Protein AF-A0A451BS87-F1 (afdb_monomer)

Sequence (44 aa):
MNDDLLILLNRLKSVENLDDLNDVKELGDSILRKEKSLLKKICG

Mean predicted aligned error: 3.48 Å

Nearest PDB structures (foldseek):
  4zmk-assembly1_A-2  TM=9.087E-01  e=8.6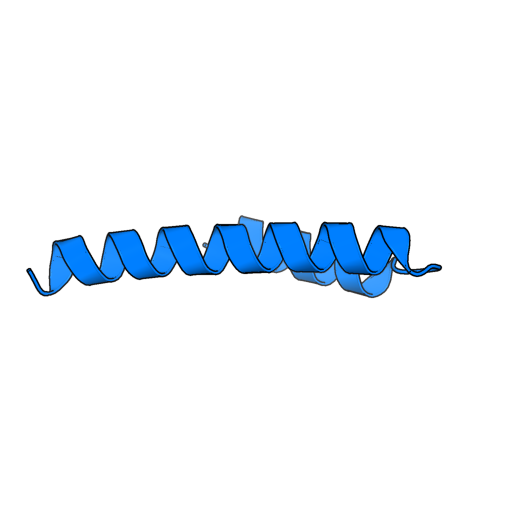25E+00  Schizosaccharomyces pombe 972h-

Solvent-accessible surface area (backbone atoms only — not comparable to full-atom values): 2582 Å² total; per-residue (Å²): 112,70,65,64,52,52,51,50,55,54,47,59,75,65,50,85,50,75,66,49,47,49,54,44,47,53,53,52,54,51,52,52,51,52,53,53,52,51,50,49,65,71,78,99

Secondary structure (DSSP, 8-state):
-HHHHHHHHHHHTT--SHHHHHHHHHHHHHHHHHHHHHHHHHH-

Radius of gyration: 12.46 Å; Cα contacts (8 Å, |Δi|>4): 10; chains: 1; bounding box: 26×15×33 Å

Structure (mmCIF, N/CA/C/O backbone):
data_AF-A0A451BS87-F1
#
_entry.id   AF-A0A451BS87-F1
#
loop_
_atom_site.group_PDB
_atom_site.id
_atom_site.type_symbol
_atom_site.label_atom_id
_atom_site.label_alt_id
_atom_site.label_comp_id
_atom_site.label_asym_id
_atom_site.label_entity_id
_atom_site.label_seq_id
_atom_site.pdbx_PDB_ins_code
_atom_site.Cartn_x
_atom_site.Cartn_y
_atom_site.Cartn_z
_atom_site.occupancy
_atom_site.B_iso_or_equiv
_atom_site.auth_seq_id
_atom_site.auth_comp_id
_atom_site.auth_asym_id
_atom_site.auth_atom_id
_atom_site.pdbx_PDB_model_num
ATOM 1 N N . MET A 1 1 ? -9.789 -5.535 0.950 1.00 61.34 1 MET A N 1
ATOM 2 C CA . MET A 1 1 ? -8.503 -6.032 1.489 1.00 61.34 1 MET A CA 1
ATOM 3 C C . MET A 1 1 ? -7.742 -6.859 0.456 1.00 61.34 1 MET A C 1
ATOM 5 O O . MET A 1 1 ? -6.564 -6.601 0.270 1.00 61.34 1 MET A O 1
ATOM 9 N N . ASN A 1 2 ? -8.398 -7.786 -0.261 1.00 76.62 2 ASN A N 1
ATOM 10 C CA . ASN A 1 2 ? -7.733 -8.586 -1.301 1.00 76.62 2 ASN A CA 1
ATOM 11 C C . ASN A 1 2 ? -7.306 -7.750 -2.532 1.00 76.62 2 ASN A C 1
ATOM 13 O O . ASN A 1 2 ? -6.191 -7.904 -3.017 1.00 76.62 2 ASN A O 1
ATOM 17 N N . ASP A 1 3 ? -8.136 -6.793 -2.969 1.00 90.19 3 ASP A N 1
ATOM 18 C C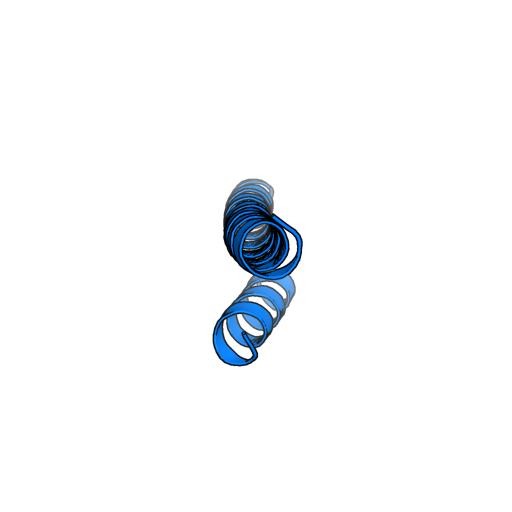A . ASP A 1 3 ? -7.837 -5.965 -4.154 1.00 90.19 3 ASP A CA 1
ATOM 19 C C . ASP A 1 3 ? -6.670 -4.993 -3.934 1.00 90.19 3 ASP A C 1
ATOM 21 O O . ASP A 1 3 ? -5.757 -4.930 -4.752 1.00 90.19 3 ASP A O 1
ATO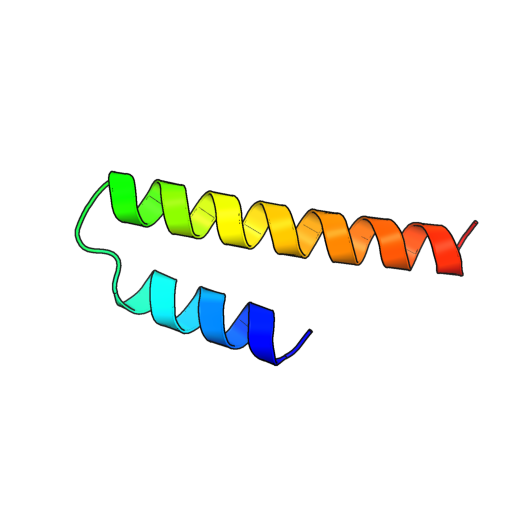M 25 N N . ASP A 1 4 ? -6.648 -4.285 -2.798 1.00 91.00 4 ASP A N 1
ATOM 26 C CA . ASP A 1 4 ? -5.558 -3.364 -2.441 1.00 91.00 4 ASP A CA 1
ATOM 27 C C . ASP A 1 4 ? -4.203 -4.099 -2.356 1.00 91.00 4 ASP A C 1
ATOM 29 O O . ASP A 1 4 ? -3.181 -3.594 -2.825 1.00 91.00 4 ASP A O 1
ATOM 33 N N . LEU A 1 5 ? -4.194 -5.317 -1.800 1.00 92.75 5 LEU A N 1
ATOM 34 C CA . LEU A 1 5 ? -2.989 -6.143 -1.711 1.00 92.75 5 LEU A CA 1
ATOM 35 C C . LEU A 1 5 ? -2.538 -6.641 -3.091 1.00 92.75 5 LEU A C 1
ATOM 37 O O . LEU A 1 5 ? -1.346 -6.620 -3.392 1.00 92.75 5 LEU A O 1
ATOM 41 N N . LEU A 1 6 ? -3.472 -7.049 -3.951 1.00 94.62 6 LEU A N 1
ATOM 42 C CA . LEU A 1 6 ? -3.164 -7.457 -5.321 1.00 94.62 6 LEU A CA 1
ATOM 43 C C . LEU A 1 6 ? -2.592 -6.291 -6.144 1.00 94.62 6 LEU A C 1
ATOM 45 O O . LEU A 1 6 ? -1.628 -6.477 -6.888 1.00 94.62 6 LEU A O 1
ATOM 49 N N . ILE A 1 7 ? -3.134 -5.083 -5.973 1.00 94.31 7 ILE A N 1
ATOM 50 C CA . ILE A 1 7 ? -2.616 -3.856 -6.592 1.00 94.31 7 ILE A CA 1
ATOM 51 C C . ILE A 1 7 ? -1.186 -3.579 -6.120 1.00 94.31 7 ILE A C 1
ATOM 53 O O . ILE A 1 7 ? -0.314 -3.331 -6.956 1.00 94.31 7 ILE A O 1
ATOM 57 N N . LEU A 1 8 ? -0.927 -3.669 -4.811 1.00 95.06 8 LEU A N 1
ATOM 58 C CA . LEU A 1 8 ? 0.412 -3.485 -4.246 1.00 95.06 8 LEU A CA 1
ATOM 59 C C . LEU A 1 8 ? 1.413 -4.485 -4.841 1.00 95.06 8 LEU A C 1
ATOM 61 O O . LEU A 1 8 ? 2.495 -4.091 -5.269 1.00 95.06 8 LEU A O 1
ATOM 65 N N . LEU A 1 9 ? 1.043 -5.766 -4.923 1.00 94.38 9 LEU A N 1
ATOM 66 C CA . LEU A 1 9 ? 1.897 -6.817 -5.484 1.00 94.38 9 LEU A CA 1
ATOM 67 C C . LEU A 1 9 ? 2.179 -6.606 -6.978 1.00 94.38 9 LEU A C 1
ATOM 69 O O . LEU A 1 9 ? 3.297 -6.845 -7.431 1.00 94.38 9 LEU A O 1
ATOM 73 N N . ASN A 1 10 ? 1.192 -6.145 -7.746 1.00 94.75 10 ASN A N 1
ATOM 74 C CA . ASN A 1 10 ? 1.375 -5.846 -9.168 1.00 94.75 10 ASN A CA 1
ATOM 75 C C . ASN A 1 10 ? 2.266 -4.616 -9.388 1.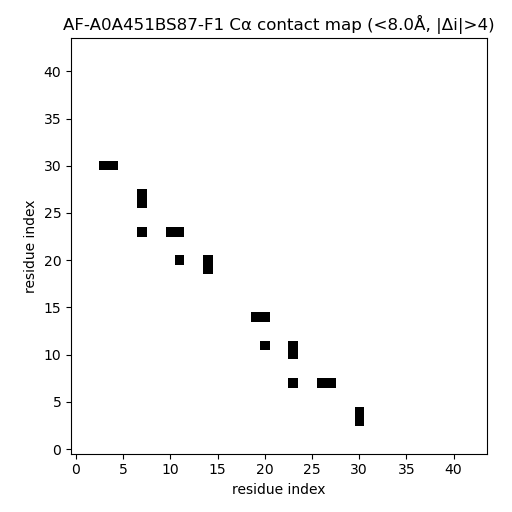00 94.75 10 ASN A C 1
ATOM 77 O O . ASN A 1 10 ? 3.120 -4.632 -10.275 1.00 94.75 10 ASN A O 1
ATOM 81 N N . ARG A 1 11 ? 2.115 -3.575 -8.559 1.00 93.06 11 ARG A N 1
ATOM 82 C CA . ARG A 1 11 ? 2.989 -2.395 -8.584 1.00 93.06 11 ARG A CA 1
ATOM 83 C C . ARG A 1 11 ? 4.421 -2.753 -8.201 1.00 93.06 11 ARG A C 1
ATOM 85 O O . ARG A 1 11 ? 5.334 -2.371 -8.916 1.00 93.06 11 ARG A O 1
ATOM 92 N N . LEU A 1 12 ? 4.610 -3.568 -7.162 1.00 94.75 12 LEU A N 1
ATOM 93 C CA . LEU A 1 12 ? 5.930 -4.030 -6.724 1.00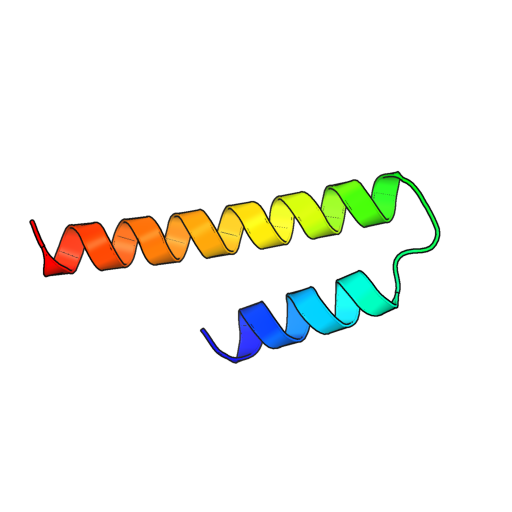 94.75 12 LEU A CA 1
ATOM 94 C C . LEU A 1 12 ? 6.673 -4.820 -7.815 1.00 94.75 12 LEU A C 1
ATOM 96 O O . LEU A 1 12 ? 7.877 -4.660 -7.976 1.00 94.75 12 LEU A O 1
ATOM 100 N N . LYS A 1 13 ? 5.960 -5.644 -8.596 1.00 93.31 13 LYS A N 1
ATOM 101 C CA . LYS A 1 13 ? 6.533 -6.364 -9.750 1.00 93.31 13 LYS A CA 1
ATOM 102 C C . LYS A 1 13 ? 6.990 -5.451 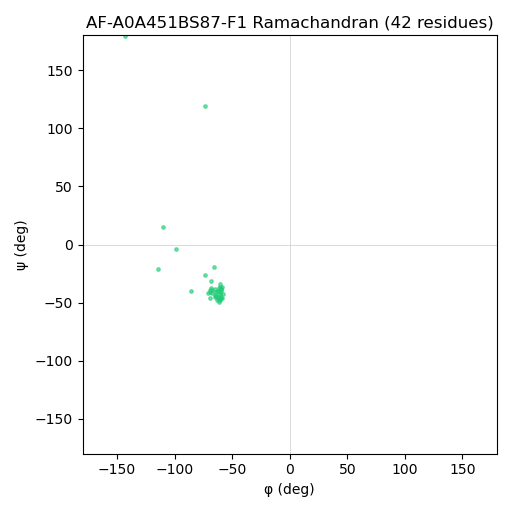-10.889 1.00 93.31 13 LYS A C 1
ATOM 104 O O . LYS A 1 13 ? 7.751 -5.906 -11.733 1.00 93.31 13 LYS A O 1
ATOM 109 N N . SER A 1 14 ? 6.492 -4.219 -10.926 1.00 93.31 14 SER A N 1
ATOM 110 C CA . SER A 1 14 ? 6.713 -3.256 -12.008 1.00 93.31 14 SER A CA 1
ATOM 111 C C . SER A 1 14 ? 7.606 -2.087 -11.572 1.00 93.31 14 SER A C 1
ATOM 113 O O . SER A 1 14 ? 7.604 -1.057 -12.230 1.00 93.31 14 SER A O 1
ATOM 115 N N . VAL A 1 15 ? 8.314 -2.213 -10.442 1.00 95.88 15 VAL A N 1
ATOM 116 C CA . VAL A 1 15 ? 9.266 -1.200 -9.963 1.00 95.88 15 VAL A CA 1
ATOM 117 C C . VAL A 1 15 ? 10.515 -1.246 -10.832 1.00 95.88 15 VAL A C 1
ATOM 119 O O . VAL A 1 15 ? 11.214 -2.260 -10.858 1.00 95.88 15 VAL A O 1
ATOM 122 N N . GLU A 1 16 ? 10.816 -0.139 -11.501 1.00 94.75 16 GLU A N 1
ATOM 123 C CA . GLU A 1 16 ? 12.006 0.015 -12.341 1.00 94.75 16 GLU A CA 1
ATOM 124 C C . GLU A 1 16 ? 12.975 1.059 -11.773 1.00 94.75 16 GLU A C 1
ATOM 126 O O . GLU A 1 16 ? 14.170 1.029 -12.075 1.00 94.75 16 GLU A O 1
ATOM 131 N N . ASN A 1 17 ? 12.490 1.968 -10.922 1.00 95.25 17 ASN A N 1
ATOM 132 C CA . ASN A 1 17 ? 13.287 3.047 -10.346 1.00 95.25 17 ASN A CA 1
ATOM 133 C C . ASN A 1 17 ? 12.914 3.370 -8.880 1.00 95.25 17 ASN A C 1
ATOM 135 O O . ASN A 1 17 ? 12.054 2.742 -8.260 1.00 95.25 17 ASN A O 1
ATOM 139 N N . LEU A 1 18 ? 13.625 4.344 -8.302 1.00 91.12 18 LEU A N 1
ATOM 140 C CA . LEU A 1 18 ? 13.446 4.755 -6.906 1.00 91.12 18 LEU A CA 1
ATOM 141 C C . LEU A 1 18 ? 12.095 5.445 -6.649 1.00 91.12 18 LEU A C 1
ATOM 143 O O . LEU A 1 18 ? 11.553 5.323 -5.551 1.00 91.12 18 LEU A O 1
ATOM 147 N N . ASP A 1 19 ? 11.562 6.155 -7.642 1.00 92.75 19 ASP A N 1
ATOM 148 C CA . ASP A 1 19 ? 10.279 6.850 -7.538 1.00 92.75 19 ASP A CA 1
ATOM 149 C C . ASP A 1 19 ? 9.127 5.837 -7.522 1.00 92.75 19 ASP A C 1
ATOM 151 O O . ASP A 1 19 ? 8.259 5.912 -6.654 1.00 92.75 19 ASP A O 1
ATOM 155 N N . ASP A 1 20 ? 9.191 4.792 -8.356 1.00 93.12 20 ASP A N 1
ATOM 156 C CA . ASP A 1 20 ? 8.228 3.683 -8.326 1.00 93.12 20 ASP A CA 1
ATOM 157 C C . ASP A 1 20 ? 8.215 2.984 -6.955 1.00 93.12 20 ASP A C 1
ATOM 159 O O . ASP A 1 20 ? 7.168 2.557 -6.457 1.00 93.12 20 ASP A O 1
ATOM 163 N N . LEU A 1 21 ? 9.387 2.861 -6.321 1.00 94.88 21 LEU A N 1
ATOM 164 C CA . LEU A 1 21 ? 9.506 2.276 -4.988 1.00 94.88 21 LEU A CA 1
ATOM 165 C C . LEU A 1 21 ? 8.857 3.167 -3.916 1.00 94.88 21 LEU A C 1
ATOM 167 O O . LEU A 1 21 ? 8.232 2.642 -2.988 1.00 94.88 21 LEU A O 1
ATOM 171 N N . ASN A 1 22 ? 8.971 4.492 -4.043 1.00 95.56 22 ASN A N 1
ATOM 172 C CA . ASN A 1 22 ? 8.282 5.438 -3.164 1.00 95.56 22 ASN A CA 1
ATOM 173 C C . ASN A 1 22 ? 6.760 5.330 -3.317 1.00 95.56 22 ASN A C 1
ATOM 175 O O . ASN A 1 22 ? 6.066 5.219 -2.305 1.00 95.56 22 ASN A O 1
ATOM 179 N N . ASP A 1 23 ? 6.253 5.249 -4.547 1.00 93.38 23 ASP A N 1
ATOM 180 C CA . ASP A 1 23 ? 4.824 5.058 -4.818 1.00 93.38 23 ASP A CA 1
ATOM 181 C C . ASP A 1 23 ? 4.296 3.758 -4.194 1.00 93.38 23 ASP A C 1
ATOM 183 O O . ASP A 1 23 ? 3.263 3.742 -3.518 1.00 93.38 23 ASP A O 1
ATOM 187 N N . VAL A 1 24 ? 5.028 2.650 -4.365 1.00 96.44 24 VAL A N 1
ATOM 188 C CA . VAL A 1 24 ? 4.692 1.352 -3.758 1.00 96.44 24 VAL A CA 1
ATOM 189 C C . VAL A 1 24 ? 4.670 1.442 -2.234 1.00 96.44 24 VAL A C 1
ATOM 191 O O . VAL A 1 24 ? 3.755 0.912 -1.593 1.00 96.44 24 VAL A O 1
ATOM 194 N N . LYS A 1 25 ? 5.648 2.132 -1.641 1.00 96.44 25 LYS A N 1
ATOM 195 C CA . LYS A 1 25 ? 5.708 2.353 -0.196 1.00 96.44 25 LYS A CA 1
ATOM 196 C C . LYS A 1 25 ? 4.496 3.143 0.296 1.00 96.44 25 LYS A C 1
ATOM 198 O O . LYS A 1 25 ? 3.884 2.738 1.283 1.00 96.44 25 LYS A O 1
ATOM 203 N N . GLU A 1 26 ? 4.118 4.232 -0.370 1.00 96.81 26 GLU A N 1
ATOM 204 C CA . GLU A 1 26 ? 2.949 5.030 0.023 1.00 96.81 26 GLU A CA 1
ATOM 205 C C . GLU A 1 26 ? 1.650 4.220 -0.030 1.00 96.81 26 GLU A C 1
ATOM 207 O O . GLU A 1 26 ? 0.801 4.317 0.868 1.00 96.81 26 GLU A O 1
ATOM 212 N N . LEU A 1 27 ? 1.518 3.377 -1.055 1.00 95.38 27 LEU A N 1
ATOM 213 C CA . LEU A 1 27 ? 0.392 2.466 -1.227 1.00 95.38 27 LEU A CA 1
ATOM 214 C C . LEU A 1 27 ? 0.331 1.444 -0.081 1.00 95.38 27 LEU A C 1
ATOM 216 O O . LEU A 1 27 ? -0.726 1.264 0.530 1.00 95.38 27 LEU A O 1
ATOM 220 N N . GLY A 1 28 ? 1.472 0.849 0.282 1.00 96.31 28 GLY A N 1
ATOM 221 C CA . GLY A 1 28 ? 1.597 -0.044 1.437 1.00 96.31 28 GLY A CA 1
ATOM 222 C C . GLY A 1 28 ? 1.253 0.644 2.763 1.00 96.31 28 GLY A C 1
ATOM 223 O O . GLY A 1 28 ? 0.450 0.129 3.546 1.00 96.31 28 GLY A O 1
ATOM 224 N N . ASP A 1 29 ? 1.777 1.850 2.988 1.00 97.38 29 ASP A N 1
ATOM 225 C CA . ASP A 1 29 ? 1.496 2.657 4.178 1.00 97.38 29 ASP A CA 1
ATOM 226 C C . ASP A 1 29 ? -0.006 2.995 4.291 1.00 97.38 29 ASP A C 1
ATOM 228 O O . ASP A 1 29 ? -0.578 3.015 5.387 1.00 97.38 29 ASP A O 1
ATOM 232 N N . SER A 1 30 ? -0.677 3.234 3.160 1.00 96.31 30 SER A N 1
ATOM 233 C CA . SER A 1 30 ? -2.123 3.479 3.101 1.00 96.31 30 SER A CA 1
ATOM 234 C C . SER A 1 30 ? -2.939 2.260 3.538 1.00 96.31 30 SER A C 1
ATOM 236 O O . SER A 1 30 ? -3.850 2.391 4.362 1.00 96.31 30 SER A O 1
ATOM 238 N N . ILE A 1 31 ? -2.576 1.067 3.058 1.00 95.31 31 ILE A N 1
ATOM 239 C CA . ILE A 1 31 ? -3.218 -0.198 3.445 1.00 95.31 31 ILE A CA 1
ATOM 240 C C . ILE A 1 31 ? -3.062 -0.428 4.950 1.00 95.31 31 ILE A C 1
ATOM 242 O O . ILE A 1 31 ? -4.051 -0.652 5.648 1.00 95.31 31 ILE A O 1
ATOM 246 N N . LEU A 1 32 ? -1.847 -0.270 5.483 1.00 95.75 32 LEU A N 1
ATOM 247 C CA . LEU A 1 32 ? -1.580 -0.435 6.915 1.00 95.75 32 LEU A CA 1
ATOM 248 C C . LEU A 1 32 ? -2.399 0.531 7.782 1.00 95.75 32 LEU A C 1
ATOM 250 O O . LEU A 1 32 ? -2.894 0.147 8.845 1.00 95.75 32 LEU A O 1
ATOM 254 N N . ARG A 1 33 ? -2.592 1.783 7.343 1.00 96.38 33 ARG A N 1
ATOM 255 C CA . ARG A 1 33 ? -3.452 2.746 8.053 1.00 96.38 33 ARG A CA 1
ATOM 256 C C . ARG A 1 33 ? -4.916 2.310 8.075 1.00 96.38 33 ARG A C 1
ATOM 258 O O . ARG A 1 33 ? -5.558 2.458 9.120 1.00 96.38 33 ARG A O 1
ATOM 265 N N . LYS A 1 34 ? -5.439 1.773 6.967 1.00 94.25 34 LYS A N 1
ATOM 266 C CA . LYS A 1 34 ? -6.810 1.235 6.905 1.00 94.25 34 LYS A CA 1
ATOM 267 C C . LYS A 1 34 ? -6.981 0.071 7.883 1.00 94.25 34 LYS A C 1
ATOM 269 O O . LYS A 1 34 ? -7.883 0.123 8.717 1.00 94.25 34 LYS A O 1
ATOM 274 N N . GLU A 1 35 ? -6.071 -0.902 7.857 1.00 92.88 35 GLU A N 1
ATOM 275 C CA . GLU A 1 35 ? -6.105 -2.063 8.758 1.00 92.88 35 GLU A CA 1
ATOM 276 C C . GLU A 1 35 ? -6.007 -1.647 10.229 1.00 92.88 35 GLU A C 1
ATOM 278 O O . GLU A 1 35 ? -6.794 -2.082 11.068 1.00 92.88 35 GLU A O 1
ATOM 283 N 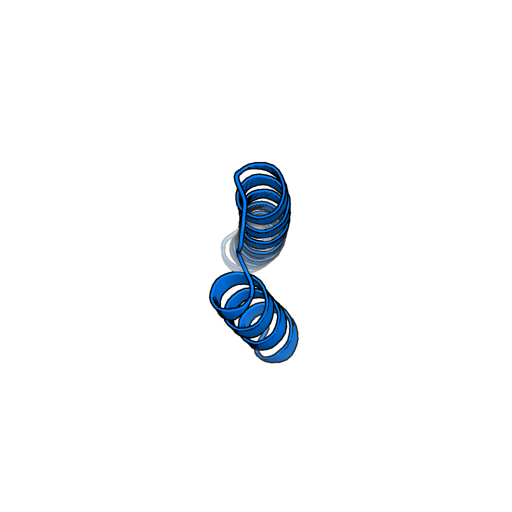N . LYS A 1 36 ? -5.116 -0.703 10.551 1.00 95.12 36 LYS A N 1
ATOM 284 C CA . LYS A 1 36 ? -5.006 -0.150 11.907 1.00 95.12 36 LYS A CA 1
ATOM 285 C C . LYS A 1 36 ? -6.293 0.545 12.359 1.00 95.12 36 LYS A C 1
ATOM 287 O O . LYS A 1 36 ? -6.647 0.467 13.535 1.00 95.12 36 LYS A O 1
ATOM 292 N N . SER A 1 37 ? -6.988 1.241 11.457 1.00 95.44 37 SER A N 1
ATOM 293 C CA . SER A 1 37 ? -8.281 1.868 11.756 1.00 95.44 37 SER A CA 1
ATOM 294 C C . SER A 1 37 ? -9.367 0.826 12.018 1.0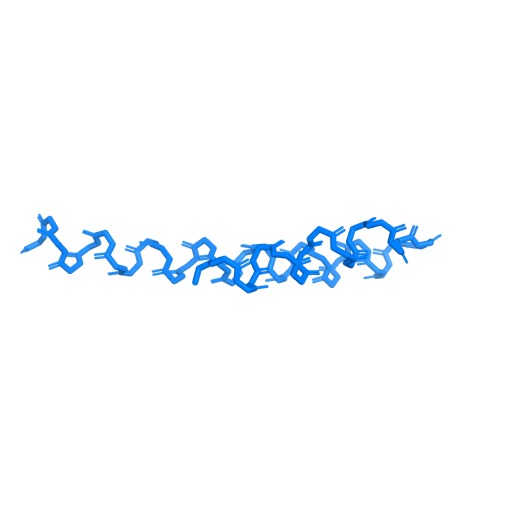0 95.44 37 SER A C 1
ATOM 296 O O . SER A 1 37 ? -10.134 0.985 12.965 1.00 95.44 37 SER A O 1
ATOM 298 N N . LEU A 1 38 ? -9.411 -0.250 11.230 1.00 94.38 38 LEU A N 1
ATOM 299 C CA . LEU A 1 38 ? -10.345 -1.359 11.430 1.00 94.38 38 LEU A CA 1
ATOM 300 C C . LEU A 1 38 ? -10.091 -2.070 12.758 1.00 94.38 38 LEU A C 1
ATOM 302 O O . LEU A 1 38 ? -11.019 -2.232 13.544 1.00 94.38 38 LEU A O 1
ATOM 306 N N . LEU A 1 39 ? -8.832 -2.401 13.053 1.00 95.19 39 LEU A N 1
ATOM 307 C CA . LEU A 1 39 ? -8.458 -3.048 14.307 1.00 95.19 39 LEU A CA 1
ATOM 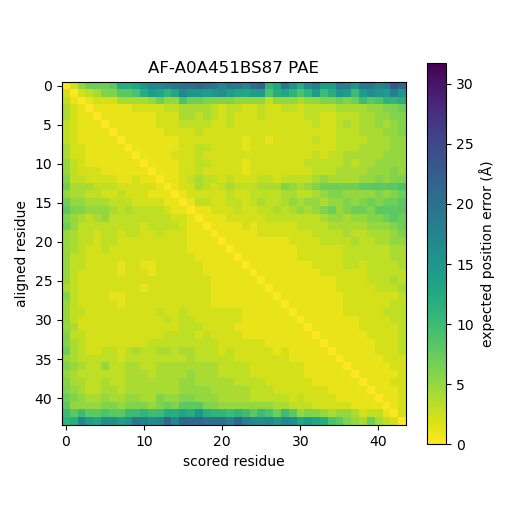308 C C . LEU A 1 39 ? -8.874 -2.206 15.521 1.00 95.19 39 LEU A C 1
ATOM 310 O O . LEU A 1 39 ? -9.448 -2.730 16.469 1.00 95.19 39 LEU A O 1
ATOM 314 N N . LYS A 1 40 ? -8.666 -0.883 15.467 1.00 96.38 40 LYS A N 1
ATOM 315 C CA . LYS A 1 40 ? -9.130 0.036 16.518 1.00 96.38 40 LYS A CA 1
ATOM 316 C C . LYS A 1 40 ? -10.646 0.032 16.708 1.00 96.38 40 LYS A C 1
ATOM 318 O O . LYS A 1 40 ? -11.089 0.220 17.828 1.00 96.38 40 LYS A O 1
ATOM 323 N N . LYS A 1 41 ? -11.431 -0.146 15.642 1.00 95.44 41 LYS A N 1
ATOM 324 C CA . LYS A 1 41 ? -12.900 -0.222 15.737 1.00 95.44 41 LYS A CA 1
ATOM 325 C C . LYS A 1 41 ? -13.384 -1.539 16.343 1.00 95.44 41 LYS A C 1
ATOM 327 O O . LYS A 1 41 ? -14.482 -1.575 16.873 1.00 95.44 41 LYS A O 1
ATOM 332 N N . ILE A 1 42 ? -12.601 -2.609 16.208 1.00 94.88 42 ILE A N 1
ATOM 333 C CA . ILE A 1 42 ? -12.947 -3.942 16.720 1.00 94.88 42 ILE A CA 1
ATOM 334 C C . ILE A 1 42 ? -12.521 -4.095 18.185 1.00 94.88 42 ILE A C 1
ATOM 336 O O . ILE A 1 42 ? -13.236 -4.709 18.968 1.00 94.88 42 ILE A O 1
ATOM 340 N N . CYS A 1 43 ? -11.347 -3.573 18.545 1.00 89.81 43 CYS A N 1
ATOM 341 C CA . CYS A 1 43 ? -10.754 -3.741 19.876 1.00 89.81 43 CYS A CA 1
ATOM 342 C C . CYS A 1 43 ? -10.976 -2.550 20.824 1.00 89.81 43 CYS A C 1
ATOM 344 O O . CYS A 1 43 ? -10.483 -2.596 21.951 1.00 89.81 43 CYS A O 1
ATOM 346 N N . GLY A 1 44 ? -11.605 -1.475 20.346 1.00 75.25 44 GLY A N 1
ATOM 347 C CA . GLY A 1 44 ? -11.875 -0.246 21.097 1.00 75.25 44 GLY A CA 1
ATOM 348 C C . GLY A 1 44 ? -13.288 -0.173 21.646 1.00 75.25 44 GLY A C 1
ATOM 349 O O . GLY A 1 44 ? -14.167 -0.889 21.120 1.00 75.25 44 GLY A O 1
#

Organism: NCBI:txid2126332

pLDDT: mean 92.9, std 6.4, range [61.34, 97.38]

Foldseek 3Di:
DVVLVVVLVVLVVVDPDPVSVVVSVVSVVVVVVVVVVVVVVVVD